Protein AF-A0A838ZMN5-F1 (afdb_monomer)

Secondary structure (DSSP, 8-state):
-------TTTHHHHHHHHHHHHHHHHHHHHHHHHHHHHHHS--SS-HHHHHHHHHHHHHHHHHHHHHHHH--

Mean predicted aligned error: 11.38 Å

Radius of gyration: 18.11 Å; Cα contacts (8 Å, |Δi|>4): 30; chains: 1; bounding box: 53×16×44 Å

Organism: NCBI:txid2745851

Nearest PDB structures (foldseek):
  3nyj-assembly1_A-2  TM=5.896E-01  e=9.155E+00  Homo sapiens

pLDDT: mean 70.41, std 12.29, range [42.81, 85.56]

Solvent-accessible surface area (backbone atoms only — not comparable to full-atom values): 4117 Å² total; per-residue (Å²): 132,87,85,81,99,79,62,92,69,62,48,57,61,54,47,50,52,54,51,51,50,54,48,52,51,54,36,53,51,41,43,49,51,15,51,50,51,31,67,73,62,73,48,99,60,59,57,49,30,50,52,28,40,52,50,30,52,51,50,47,52,49,51,52,55,51,47,64,66,62,75,108

Structure (mmCIF, N/CA/C/O backbone):
data_AF-A0A838ZMN5-F1
#
_entry.id   AF-A0A838ZMN5-F1
#
loop_
_atom_site.group_PDB
_atom_site.id
_atom_site.type_symbol
_atom_site.label_atom_id
_atom_site.label_alt_id
_atom_site.label_comp_id
_atom_site.label_asym_id
_atom_site.label_entity_id
_atom_site.label_seq_id
_atom_site.pdbx_PDB_ins_code
_atom_site.Cartn_x
_atom_site.Cartn_y
_atom_site.Cartn_z
_atom_site.occupancy
_atom_site.B_iso_or_equiv
_atom_site.auth_seq_id
_atom_site.auth_comp_id
_atom_site.auth_asym_id
_atom_site.auth_atom_id
_atom_site.pdbx_PDB_model_num
ATOM 1 N N . MET A 1 1 ? -40.240 5.876 10.325 1.00 42.81 1 MET A N 1
ATOM 2 C CA . MET A 1 1 ? -39.497 4.724 9.779 1.00 42.81 1 MET A CA 1
ATOM 3 C C . MET A 1 1 ? -38.097 4.779 10.377 1.00 42.81 1 MET A C 1
ATOM 5 O O . MET A 1 1 ? -37.429 5.769 10.115 1.00 42.81 1 MET A O 1
ATOM 9 N N . ALA A 1 2 ? -37.772 3.808 11.240 1.00 43.88 2 ALA A N 1
ATOM 10 C CA . ALA A 1 2 ? -36.455 3.383 11.753 1.0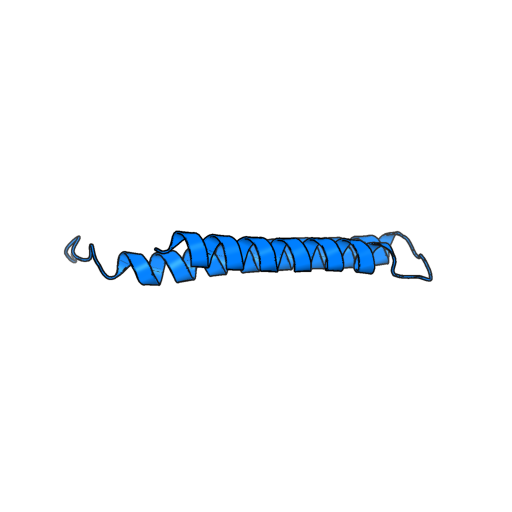0 43.88 2 ALA A CA 1
ATOM 11 C C . ALA A 1 2 ? -35.383 4.476 12.014 1.00 43.88 2 ALA A C 1
ATOM 13 O O . ALA A 1 2 ? -34.834 5.044 11.079 1.00 43.88 2 ALA A O 1
ATOM 14 N N . GLU A 1 3 ? -35.143 4.933 13.248 1.00 42.97 3 GLU A N 1
ATOM 15 C CA . GLU A 1 3 ? -34.441 4.266 14.375 1.00 42.97 3 GLU A CA 1
ATOM 16 C C . GLU A 1 3 ? -32.951 4.679 14.504 1.00 42.97 3 GLU A C 1
ATOM 18 O O . GLU A 1 3 ? -32.076 4.233 13.775 1.00 4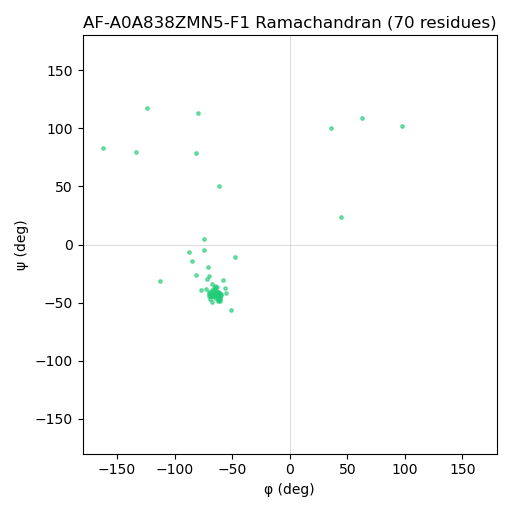2.97 3 GLU A O 1
ATOM 23 N N . GLU A 1 4 ? -32.726 5.568 15.484 1.00 49.12 4 GLU A N 1
ATOM 24 C CA . GLU A 1 4 ? -31.643 5.604 16.490 1.00 49.12 4 GLU A CA 1
ATOM 25 C C . GLU A 1 4 ? -30.149 5.752 16.087 1.00 49.12 4 GLU A C 1
ATOM 27 O O . GLU A 1 4 ? -29.480 4.788 15.714 1.00 49.12 4 GLU A O 1
ATOM 32 N N . PRO A 1 5 ? -29.517 6.922 16.351 1.00 51.50 5 PRO A N 1
ATOM 33 C CA . PRO A 1 5 ? -28.064 7.079 16.299 1.00 51.50 5 PRO A CA 1
ATOM 34 C C . PRO A 1 5 ? -27.432 6.569 17.605 1.00 51.50 5 PRO A C 1
ATOM 36 O O . PRO A 1 5 ? -27.090 7.346 18.499 1.00 51.50 5 PRO A O 1
ATOM 39 N N . LYS A 1 6 ? -27.275 5.251 17.759 1.00 54.44 6 LYS A N 1
ATOM 40 C CA . LYS A 1 6 ? -26.703 4.668 18.985 1.00 54.44 6 LYS A CA 1
ATOM 41 C C . LYS A 1 6 ? -25.649 3.610 18.696 1.00 54.44 6 LYS A C 1
ATOM 43 O O . LYS A 1 6 ? -25.908 2.425 18.855 1.00 54.44 6 LYS A O 1
ATOM 48 N N . ASN A 1 7 ? -24.419 4.033 18.379 1.00 48.22 7 ASN A N 1
ATOM 49 C CA . ASN A 1 7 ? -23.252 3.203 18.697 1.00 48.22 7 ASN A CA 1
ATOM 50 C C . ASN A 1 7 ? -21.894 3.934 18.681 1.00 48.22 7 ASN A C 1
ATOM 52 O O . ASN A 1 7 ? -21.135 3.873 17.721 1.00 48.22 7 ASN A O 1
ATOM 56 N N . LYS A 1 8 ? -21.534 4.615 19.775 1.00 54.19 8 LYS A N 1
ATOM 57 C CA . LYS A 1 8 ? -20.217 5.271 19.907 1.00 54.19 8 LYS A CA 1
ATOM 58 C C . LYS A 1 8 ? -19.047 4.294 20.156 1.00 54.19 8 LYS A C 1
ATOM 60 O O . LYS A 1 8 ? -17.903 4.739 20.169 1.00 54.19 8 LYS A O 1
ATOM 65 N N . SER A 1 9 ? -19.289 2.989 20.334 1.00 51.72 9 SER A N 1
ATOM 66 C CA . SER A 1 9 ? -18.249 1.992 20.660 1.00 51.72 9 SER A CA 1
ATOM 67 C C . SER A 1 9 ? -17.990 0.964 19.552 1.00 51.72 9 SER A C 1
ATOM 69 O O . SER A 1 9 ? -16.838 0.575 19.361 1.00 51.72 9 SER A O 1
ATOM 71 N N . VAL A 1 10 ? -18.998 0.589 18.755 1.00 54.88 10 VAL A N 1
ATOM 72 C CA . VAL A 1 10 ? -18.823 -0.297 17.580 1.00 54.88 10 VAL A CA 1
ATOM 73 C C . VAL A 1 10 ? -18.087 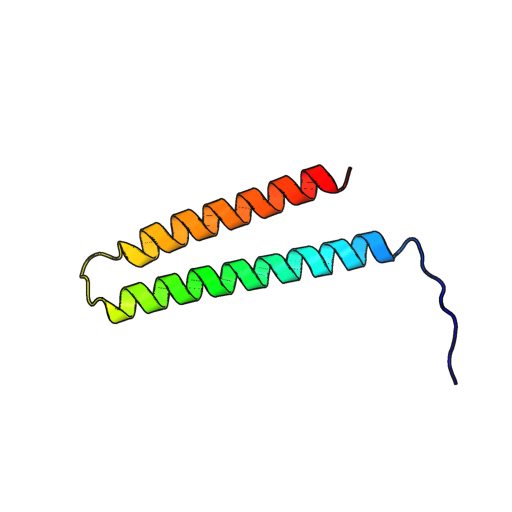0.405 16.431 1.00 54.88 10 VAL A C 1
ATOM 75 O O . VAL A 1 10 ? -17.434 -0.245 15.616 1.00 54.88 10 VAL A O 1
ATOM 78 N N . ASN A 1 11 ? -18.061 1.741 16.442 1.00 60.97 11 ASN A N 1
ATOM 79 C CA . ASN A 1 11 ? -17.315 2.534 15.471 1.00 60.97 11 ASN A CA 1
ATOM 80 C C . ASN A 1 11 ? -15.820 2.215 15.434 1.00 60.97 11 ASN A C 1
ATOM 82 O O . ASN A 1 11 ? -15.244 2.331 14.368 1.00 60.97 11 ASN A O 1
ATOM 86 N N . LYS A 1 12 ? -15.167 1.800 16.528 1.00 63.50 12 LYS A N 1
ATOM 87 C CA . LYS A 1 12 ? -13.709 1.577 16.486 1.00 63.50 12 LYS A CA 1
ATOM 88 C C . LYS A 1 12 ? -13.338 0.394 15.594 1.00 63.50 12 LYS A C 1
ATOM 90 O O . LYS A 1 12 ? -12.514 0.551 14.707 1.00 63.50 12 LYS A O 1
ATOM 95 N N . TYR A 1 13 ? -13.980 -0.758 15.769 1.00 68.88 13 TYR A N 1
ATOM 96 C CA . TYR A 1 13 ? -13.684 -1.945 14.960 1.00 68.88 13 TYR A CA 1
ATOM 97 C C . TYR A 1 13 ? -14.125 -1.779 13.510 1.00 68.88 13 TYR A C 1
ATOM 99 O O . TYR A 1 13 ? -13.352 -2.071 12.603 1.00 68.88 13 TYR A O 1
ATOM 107 N N . VAL A 1 14 ? -15.325 -1.233 13.292 1.00 75.31 14 VAL A N 1
A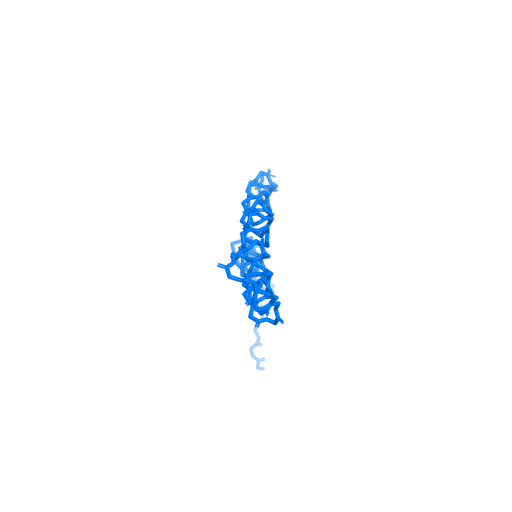TOM 108 C CA . VAL A 1 14 ? -15.823 -0.954 11.940 1.00 75.31 14 VAL A CA 1
ATOM 109 C C . VAL A 1 14 ? -14.917 0.055 11.233 1.00 75.31 14 VAL A C 1
ATOM 111 O O . VAL A 1 14 ? -14.558 -0.164 10.079 1.00 75.31 14 VAL A O 1
ATOM 114 N N . HIS A 1 15 ? -14.467 1.100 11.936 1.00 71.06 15 HIS A N 1
ATOM 115 C CA . HIS A 1 15 ? -13.542 2.089 11.389 1.00 71.06 15 HIS A CA 1
ATOM 116 C C . HIS A 1 15 ? -12.191 1.462 11.033 1.00 71.06 15 HIS A C 1
ATOM 118 O O . HIS A 1 15 ? -11.684 1.713 9.946 1.00 71.06 15 HIS A O 1
ATOM 124 N N . LEU A 1 16 ? -11.640 0.587 11.882 1.00 74.75 16 LEU A N 1
ATOM 125 C CA . LEU A 1 16 ? -10.388 -0.123 11.599 1.00 74.75 16 LEU A CA 1
ATOM 126 C C . LEU A 1 16 ? -10.498 -1.049 10.387 1.00 74.75 16 LEU A C 1
ATOM 128 O O . LEU A 1 16 ? -9.603 -1.053 9.546 1.00 74.75 16 LEU A O 1
ATOM 132 N N . THR A 1 17 ? -11.599 -1.791 10.252 1.00 82.94 17 THR A N 1
ATOM 133 C CA . THR A 1 17 ? -11.840 -2.626 9.070 1.00 82.94 17 THR A CA 1
ATOM 134 C C . THR A 1 17 ? -11.966 -1.774 7.809 1.00 82.94 17 THR A C 1
ATOM 136 O O . THR A 1 17 ? -11.342 -2.105 6.804 1.00 82.94 17 THR A O 1
ATOM 139 N N . SER A 1 18 ? -12.690 -0.649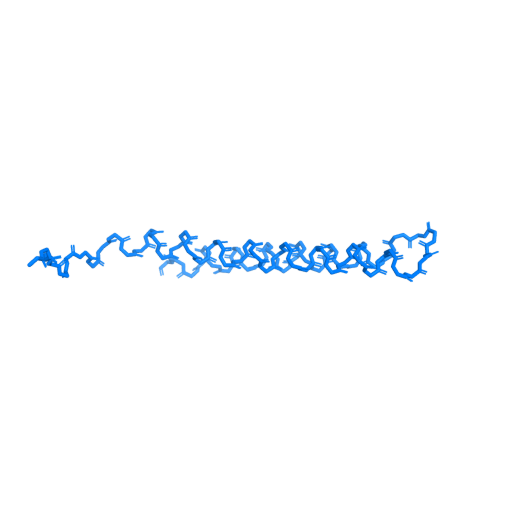 7.851 1.00 81.12 18 SER A N 1
ATOM 140 C CA . SER A 1 18 ? -12.781 0.267 6.703 1.00 81.12 18 SER A CA 1
ATOM 141 C C . SER A 1 18 ? -11.439 0.915 6.345 1.00 81.12 18 SER A C 1
ATOM 143 O O . SER A 1 18 ? -11.126 1.071 5.168 1.00 81.12 18 SER A O 1
ATOM 145 N N . LEU A 1 19 ? -10.611 1.223 7.343 1.00 77.12 19 LEU A N 1
ATOM 146 C CA . LEU A 1 19 ? -9.284 1.807 7.165 1.00 77.12 19 LEU A CA 1
ATOM 147 C C . LEU A 1 19 ? -8.306 0.784 6.553 1.00 77.12 19 LEU A C 1
ATOM 149 O O . LEU A 1 19 ? -7.589 1.094 5.602 1.00 77.12 19 LEU A O 1
ATOM 153 N N . GLY A 1 20 ? -8.349 -0.467 7.025 1.00 81.06 20 GLY A N 1
ATOM 154 C CA . GLY A 1 20 ? -7.597 -1.582 6.446 1.00 81.06 20 GLY A CA 1
ATOM 155 C C . GLY A 1 20 ? -8.052 -1.932 5.026 1.00 81.06 20 GLY A C 1
ATOM 156 O O . GLY A 1 20 ? -7.218 -2.200 4.162 1.00 81.06 20 GLY A O 1
ATOM 157 N N . PHE A 1 21 ? -9.356 -1.856 4.749 1.00 84.94 21 PHE A N 1
ATOM 158 C CA . PHE A 1 21 ? -9.907 -2.031 3.403 1.00 84.94 21 PHE A CA 1
ATOM 159 C C . PHE A 1 21 ? -9.417 -0.937 2.447 1.00 84.94 21 PHE A C 1
ATOM 161 O O . PHE A 1 21 ? -9.003 -1.228 1.325 1.00 84.94 21 PHE A O 1
ATOM 168 N N . GLN A 1 22 ? -9.372 0.311 2.918 1.00 77.69 22 GLN A N 1
ATOM 169 C CA . GLN A 1 22 ? -8.830 1.432 2.156 1.00 77.69 22 GLN A CA 1
ATOM 170 C C . GLN A 1 22 ? -7.343 1.229 1.821 1.00 77.69 22 GLN A C 1
ATOM 172 O O . GLN A 1 22 ? -6.930 1.485 0.692 1.00 77.69 22 GLN A O 1
ATOM 177 N N . MET A 1 23 ? -6.529 0.724 2.750 1.00 82.50 23 MET A N 1
ATOM 178 C CA . MET A 1 23 ? -5.117 0.434 2.462 1.00 82.50 23 MET A CA 1
ATOM 179 C C . MET A 1 23 ? -4.940 -0.749 1.524 1.00 82.50 23 MET A C 1
ATOM 181 O O . MET A 1 23 ? -4.119 -0.662 0.616 1.00 82.50 23 MET A O 1
ATOM 185 N N . MET A 1 24 ? -5.721 -1.821 1.684 1.00 80.88 24 MET A N 1
ATOM 186 C CA . MET A 1 24 ? -5.723 -2.937 0.733 1.00 80.88 24 MET A CA 1
ATOM 187 C C . MET A 1 24 ? -6.020 -2.461 -0.690 1.00 80.88 24 MET A C 1
ATOM 189 O O . MET A 1 24 ? -5.328 -2.879 -1.617 1.00 80.88 24 MET A O 1
ATOM 193 N N . ALA A 1 25 ? -6.972 -1.540 -0.860 1.00 85.50 25 ALA A N 1
ATOM 194 C CA . ALA A 1 25 ? -7.261 -0.937 -2.158 1.00 85.50 25 ALA A CA 1
ATOM 195 C C . ALA A 1 25 ? -6.044 -0.187 -2.733 1.00 85.50 25 ALA A C 1
ATOM 197 O O . ALA A 1 25 ? -5.690 -0.392 -3.892 1.00 85.50 25 ALA A O 1
ATOM 198 N N . VAL A 1 26 ? -5.348 0.619 -1.922 1.00 81.06 26 VAL A N 1
ATOM 199 C CA . VAL A 1 26 ? -4.134 1.343 -2.351 1.00 81.06 26 VAL A CA 1
ATOM 200 C C . VAL A 1 26 ? -3.012 0.380 -2.763 1.00 81.06 26 VAL A C 1
ATOM 202 O O . VAL A 1 26 ? -2.352 0.605 -3.777 1.00 81.06 26 VAL A O 1
ATOM 205 N N . ILE A 1 27 ? -2.818 -0.714 -2.022 1.00 81.44 27 ILE A N 1
ATOM 206 C CA . ILE A 1 27 ? -1.798 -1.733 -2.315 1.00 81.44 27 ILE A CA 1
ATOM 207 C C . ILE A 1 27 ? -2.109 -2.441 -3.635 1.00 81.44 27 ILE A C 1
ATOM 209 O O . ILE A 1 27 ? -1.225 -2.578 -4.477 1.00 81.44 27 ILE A O 1
ATOM 213 N N . PHE A 1 28 ? -3.366 -2.842 -3.843 1.00 83.12 28 PHE A N 1
ATOM 214 C CA . PHE A 1 28 ? -3.808 -3.467 -5.090 1.00 83.12 28 PHE A CA 1
ATOM 215 C C . PHE A 1 28 ? -3.587 -2.556 -6.298 1.00 83.12 28 PHE A C 1
ATOM 217 O O . PHE A 1 28 ? -3.094 -3.020 -7.325 1.00 83.12 28 PHE A O 1
ATOM 224 N N . VAL A 1 29 ? -3.888 -1.261 -6.164 1.00 85.50 29 VAL A N 1
ATOM 225 C CA . VAL A 1 29 ? -3.653 -0.266 -7.220 1.00 85.50 29 VAL A CA 1
ATOM 226 C C . VAL A 1 29 ? -2.163 -0.153 -7.542 1.00 85.50 29 VAL A C 1
ATOM 228 O O . VAL A 1 29 ? -1.788 -0.240 -8.709 1.00 85.50 29 VAL A O 1
ATOM 231 N N . PHE A 1 30 ? -1.298 -0.031 -6.533 1.00 79.81 30 PHE A N 1
ATOM 232 C CA . PHE A 1 30 ? 0.151 0.063 -6.742 1.00 79.81 30 PHE A CA 1
ATOM 233 C C . PHE A 1 30 ? 0.745 -1.198 -7.388 1.00 79.81 30 PHE A C 1
ATOM 235 O O . PHE A 1 30 ? 1.570 -1.092 -8.295 1.00 79.81 30 PHE A O 1
ATOM 242 N N . VAL A 1 31 ? 0.305 -2.389 -6.969 1.00 78.00 31 VAL A N 1
ATOM 243 C CA . VAL A 1 31 ? 0.737 -3.668 -7.560 1.00 78.00 31 VAL A CA 1
ATOM 244 C C . VAL A 1 31 ? 0.267 -3.787 -9.007 1.00 78.00 31 VAL A C 1
ATOM 246 O O . VAL A 1 31 ? 1.032 -4.214 -9.871 1.00 78.00 31 VAL A O 1
ATOM 249 N N . TRP A 1 32 ? -0.975 -3.395 -9.294 1.00 81.19 32 TRP A N 1
ATOM 250 C CA . TRP A 1 32 ? -1.520 -3.455 -10.647 1.00 81.19 32 TRP A CA 1
ATOM 251 C C . TRP A 1 32 ? -0.815 -2.479 -11.593 1.00 81.19 32 TRP A C 1
ATOM 253 O O . TRP A 1 32 ? -0.457 -2.867 -12.703 1.00 81.19 32 TRP A O 1
ATOM 263 N N . ILE A 1 33 ? -0.515 -1.264 -11.124 1.00 81.75 33 ILE A N 1
ATOM 264 C CA . ILE A 1 33 ? 0.302 -0.283 -11.853 1.00 81.75 33 ILE A CA 1
ATOM 265 C C . ILE A 1 33 ? 1.709 -0.830 -12.112 1.00 81.75 33 ILE A C 1
ATOM 267 O O . ILE A 1 33 ? 2.197 -0.720 -13.232 1.00 81.75 33 ILE A O 1
ATOM 271 N N . GLY A 1 34 ? 2.344 -1.462 -11.119 1.00 75.44 34 GLY A N 1
ATOM 272 C CA . GLY A 1 34 ? 3.659 -2.088 -11.287 1.00 75.44 34 GLY A CA 1
ATOM 273 C C . GLY A 1 34 ? 3.656 -3.181 -12.359 1.00 75.44 34 GLY A C 1
ATOM 274 O O . GLY A 1 34 ? 4.528 -3.194 -13.224 1.00 75.44 34 GLY A O 1
ATOM 275 N N . LYS A 1 35 ? 2.625 -4.038 -12.362 1.00 73.50 35 LYS A N 1
ATOM 276 C CA . LYS A 1 35 ? 2.441 -5.078 -13.387 1.00 73.50 35 LYS A CA 1
ATOM 277 C C . LYS A 1 35 ? 2.157 -4.506 -14.775 1.00 73.50 35 LYS A C 1
ATOM 279 O O . LYS A 1 35 ? 2.629 -5.060 -15.763 1.00 73.50 35 LYS A O 1
ATOM 284 N N . TRP A 1 36 ? 1.373 -3.432 -14.862 1.00 76.12 36 TRP A N 1
ATOM 285 C CA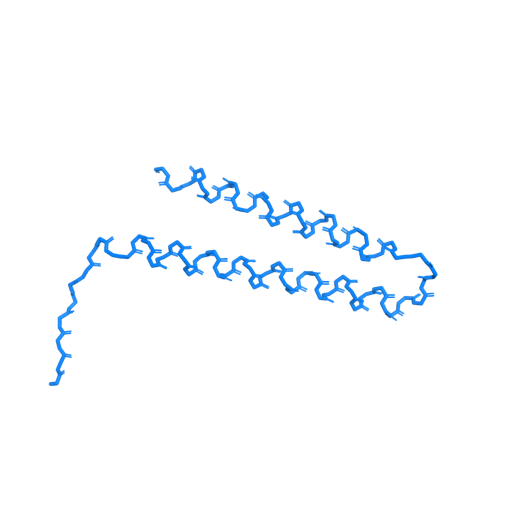 . TRP A 1 36 ? 1.086 -2.763 -16.132 1.00 76.12 36 TRP A CA 1
ATOM 286 C C . TRP A 1 36 ? 2.335 -2.078 -16.699 1.00 76.12 36 TRP A C 1
ATOM 288 O O . TRP A 1 36 ? 2.600 -2.190 -17.893 1.00 76.12 36 TRP A O 1
ATOM 298 N N . ALA A 1 37 ? 3.145 -1.451 -15.840 1.00 71.62 37 ALA A N 1
ATOM 299 C CA . ALA A 1 37 ? 4.417 -0.845 -16.226 1.00 71.62 37 ALA A CA 1
ATOM 300 C C . ALA A 1 37 ? 5.408 -1.883 -16.778 1.00 71.62 37 ALA A C 1
ATOM 302 O O . ALA A 1 37 ? 6.026 -1.639 -17.809 1.00 71.62 37 ALA A O 1
ATOM 303 N N . ASP A 1 38 ? 5.506 -3.063 -16.159 1.00 65.38 38 ASP A N 1
ATOM 304 C CA . ASP A 1 38 ? 6.331 -4.166 -16.677 1.00 65.38 38 ASP A CA 1
ATOM 305 C C . ASP A 1 38 ? 5.848 -4.675 -18.044 1.00 65.38 38 ASP A C 1
ATOM 307 O O . ASP A 1 38 ? 6.662 -5.016 -18.897 1.00 65.38 38 ASP A O 1
ATOM 311 N N . GLY A 1 39 ? 4.528 -4.713 -18.264 1.00 67.56 39 GLY A N 1
ATOM 312 C CA . GLY A 1 39 ? 3.940 -5.133 -19.537 1.00 67.56 39 GLY A CA 1
ATOM 313 C C . GLY A 1 39 ? 4.119 -4.115 -20.666 1.00 67.56 39 GLY A C 1
ATOM 314 O O . GLY A 1 39 ? 4.201 -4.507 -21.824 1.00 67.56 39 GLY A O 1
ATOM 315 N N . HIS A 1 40 ? 4.195 -2.820 -20.347 1.00 62.50 40 HIS A N 1
ATOM 316 C CA . HIS A 1 40 ? 4.390 -1.760 -21.340 1.00 62.50 40 HIS A CA 1
ATOM 317 C C . HIS A 1 40 ? 5.856 -1.589 -21.758 1.00 62.50 40 HIS A C 1
ATOM 319 O O . HIS A 1 40 ? 6.124 -1.113 -22.855 1.00 62.50 40 HIS A O 1
ATOM 325 N N . PHE A 1 41 ? 6.803 -1.959 -20.893 1.00 62.69 41 PHE A N 1
ATOM 326 C CA . PHE A 1 41 ? 8.225 -1.749 -21.157 1.00 62.69 41 PHE A CA 1
ATOM 327 C C . PHE A 1 41 ? 8.908 -2.885 -21.931 1.00 62.69 41 PHE A C 1
ATOM 329 O O . PHE A 1 41 ? 10.070 -2.709 -22.284 1.00 62.69 41 PHE A O 1
ATOM 336 N N . GLU A 1 42 ? 8.234 -4.020 -22.199 1.00 55.75 42 GLU A N 1
ATOM 337 C CA . GLU A 1 42 ? 8.797 -5.196 -22.913 1.00 55.75 42 GLU A CA 1
ATOM 338 C C . GLU A 1 42 ? 10.210 -5.592 -22.435 1.00 55.75 42 GLU A C 1
ATOM 340 O O . GLU A 1 42 ? 11.004 -6.214 -23.137 1.00 55.75 42 GLU A O 1
ATOM 345 N N . THR A 1 43 ? 10.555 -5.229 -21.203 1.00 53.34 43 THR A N 1
ATOM 346 C CA . THR A 1 43 ? 11.869 -5.486 -20.644 1.00 53.34 43 THR A CA 1
ATOM 347 C C . THR A 1 43 ? 11.889 -6.936 -20.199 1.00 53.34 43 THR A C 1
ATOM 349 O O . THR A 1 43 ? 11.228 -7.285 -19.225 1.00 53.34 43 THR A O 1
ATOM 352 N N . GLU A 1 44 ? 12.696 -7.769 -20.863 1.00 53.75 44 GLU A N 1
ATOM 353 C CA . GLU A 1 44 ? 12.991 -9.178 -20.523 1.00 53.75 44 GLU A CA 1
ATOM 354 C C . GLU A 1 44 ? 13.335 -9.422 -19.037 1.00 53.75 44 GLU A C 1
ATOM 356 O O . GLU A 1 44 ? 13.409 -10.559 -18.572 1.00 53.75 44 GLU A O 1
ATOM 361 N N . LYS A 1 45 ? 13.555 -8.355 -18.266 1.00 56.03 45 LYS A N 1
ATOM 362 C CA . LYS A 1 45 ? 13.755 -8.372 -16.826 1.00 56.03 45 LYS A CA 1
ATOM 363 C C . LYS A 1 45 ? 12.732 -7.450 -16.160 1.00 56.03 45 LYS A C 1
ATOM 365 O O . LYS A 1 45 ? 12.770 -6.241 -16.374 1.00 56.03 45 LYS A O 1
ATOM 370 N N . SER A 1 46 ? 11.876 -8.033 -15.317 1.00 63.91 46 SER A N 1
ATOM 371 C CA . SER A 1 46 ? 10.818 -7.405 -14.502 1.00 63.91 46 SER A CA 1
ATOM 372 C C . SER A 1 46 ? 11.307 -6.380 -13.464 1.00 63.91 46 SER A C 1
ATOM 374 O O . SER A 1 46 ? 10.983 -6.465 -12.278 1.00 63.91 46 SER A O 1
ATOM 376 N N . TYR A 1 47 ? 12.138 -5.415 -13.858 1.00 70.25 47 TYR A N 1
ATOM 377 C CA . TYR A 1 47 ? 12.699 -4.414 -12.952 1.00 70.25 47 TYR A CA 1
ATOM 378 C C . TYR A 1 47 ? 11.630 -3.453 -12.424 1.00 70.25 47 TYR A C 1
ATOM 380 O O . TYR A 1 47 ? 11.711 -3.051 -11.262 1.00 70.25 47 TYR A O 1
ATOM 388 N N . PHE A 1 48 ? 10.614 -3.115 -13.225 1.00 69.31 48 PHE A N 1
ATOM 389 C CA . PHE A 1 48 ? 9.549 -2.203 -12.807 1.00 69.31 48 PHE A CA 1
ATOM 390 C C . PHE A 1 48 ? 8.539 -2.886 -11.883 1.00 69.31 48 PHE A C 1
ATOM 392 O O . PHE A 1 48 ? 8.175 -2.290 -10.867 1.00 69.31 48 PHE A O 1
ATOM 399 N N . THR A 1 49 ? 8.164 -4.149 -12.127 1.00 70.75 49 THR A N 1
ATOM 400 C CA . THR A 1 49 ? 7.397 -4.924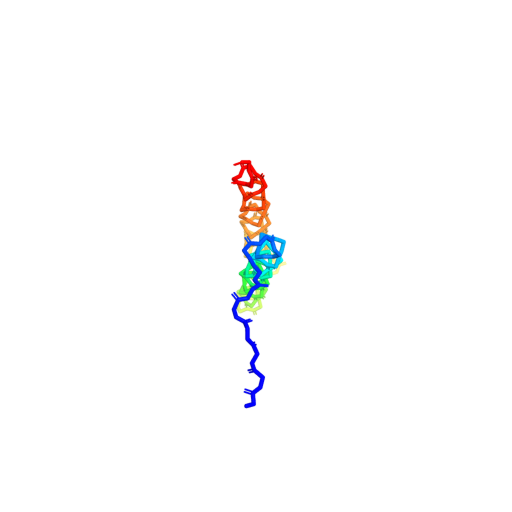 -11.131 1.00 70.75 49 THR A CA 1
ATOM 401 C C . THR A 1 49 ? 8.225 -5.163 -9.883 1.00 70.75 49 THR A C 1
ATOM 403 O O . THR A 1 49 ? 7.687 -5.041 -8.788 1.00 70.75 49 THR A O 1
ATOM 406 N N . ALA A 1 50 ? 9.520 -5.472 -9.997 1.00 75.75 50 ALA A N 1
ATOM 407 C CA . ALA A 1 50 ? 10.364 -5.682 -8.825 1.00 75.75 50 ALA A CA 1
ATOM 408 C C . ALA A 1 50 ? 10.425 -4.418 -7.959 1.00 75.75 50 ALA A C 1
ATOM 410 O O . ALA A 1 50 ? 10.163 -4.493 -6.762 1.00 75.75 50 ALA A O 1
ATOM 411 N N . LEU A 1 51 ? 10.680 -3.249 -8.554 1.00 80.81 51 LEU A N 1
ATOM 412 C CA . LEU A 1 51 ? 10.738 -1.977 -7.832 1.00 80.81 51 LEU A CA 1
ATOM 413 C C . LEU A 1 51 ? 9.358 -1.549 -7.306 1.00 80.81 51 LEU A C 1
ATOM 415 O O . LEU A 1 51 ? 9.231 -1.172 -6.141 1.00 80.81 51 LEU A O 1
ATOM 419 N N . GLY A 1 52 ? 8.311 -1.662 -8.126 1.00 76.12 52 GLY A N 1
ATOM 420 C CA . GLY A 1 52 ? 6.933 -1.333 -7.757 1.00 76.12 52 GLY A CA 1
ATOM 421 C C . GLY A 1 52 ? 6.373 -2.250 -6.670 1.00 76.12 52 GLY A C 1
ATOM 422 O O . GLY A 1 52 ? 5.701 -1.781 -5.755 1.00 76.12 52 GLY A O 1
ATOM 423 N N . SER A 1 53 ? 6.713 -3.540 -6.703 1.00 73.88 53 SER A N 1
ATOM 424 C CA . SER A 1 53 ? 6.369 -4.500 -5.656 1.00 73.88 53 SER A CA 1
ATOM 425 C C . SER A 1 53 ? 7.192 -4.267 -4.395 1.00 73.88 53 SER A C 1
ATOM 427 O O . SER A 1 53 ? 6.635 -4.382 -3.313 1.00 73.88 53 SER A O 1
ATOM 429 N N . LEU A 1 54 ? 8.480 -3.915 -4.483 1.00 83.69 54 LEU A N 1
ATOM 430 C CA . LEU A 1 54 ? 9.302 -3.622 -3.302 1.00 83.69 54 LEU A CA 1
ATOM 431 C C . LEU A 1 54 ? 8.789 -2.374 -2.569 1.00 83.69 54 LEU A C 1
ATOM 433 O O . LEU A 1 54 ? 8.640 -2.383 -1.347 1.00 83.69 54 LEU A O 1
ATOM 437 N N . ILE A 1 55 ? 8.457 -1.323 -3.324 1.00 83.94 55 ILE A N 1
ATOM 438 C CA . ILE A 1 55 ? 7.886 -0.085 -2.785 1.00 83.94 55 ILE A CA 1
ATOM 439 C C . ILE A 1 55 ? 6.453 -0.316 -2.301 1.00 83.94 55 ILE A C 1
ATOM 441 O O . ILE A 1 55 ? 6.118 0.108 -1.201 1.00 83.94 55 ILE A O 1
ATOM 445 N N . GLY A 1 56 ? 5.615 -1.019 -3.066 1.00 79.31 56 GLY A N 1
ATOM 446 C CA . GLY A 1 56 ? 4.233 -1.327 -2.692 1.00 79.31 56 GLY A CA 1
ATOM 447 C C . GLY A 1 56 ? 4.139 -2.219 -1.454 1.00 79.31 56 GLY A C 1
ATOM 448 O O . GLY A 1 56 ? 3.346 -1.944 -0.556 1.00 79.31 56 GLY A O 1
ATOM 449 N N . LEU A 1 57 ? 4.993 -3.241 -1.354 1.00 79.25 57 LEU A N 1
ATOM 450 C CA . LEU A 1 57 ? 5.104 -4.117 -0.187 1.00 79.25 57 LEU A CA 1
ATOM 451 C C . LEU A 1 57 ? 5.651 -3.353 1.026 1.00 79.25 57 LEU A C 1
ATOM 453 O O . LEU A 1 57 ? 5.096 -3.461 2.119 1.00 79.25 57 LEU A O 1
ATOM 457 N N . GLY A 1 58 ? 6.695 -2.540 0.837 1.00 85.56 58 GLY A N 1
ATOM 458 C CA . GLY A 1 58 ? 7.263 -1.704 1.895 1.00 85.56 58 GLY A CA 1
ATOM 459 C C . GLY A 1 58 ? 6.265 -0.671 2.422 1.00 85.56 58 GLY A C 1
ATOM 460 O O . GLY A 1 58 ? 6.087 -0.543 3.632 1.00 85.56 58 GLY A O 1
ATOM 461 N N . ALA A 1 59 ? 5.558 0.019 1.525 1.00 81.88 59 ALA A N 1
ATOM 462 C CA . ALA A 1 59 ? 4.534 0.998 1.868 1.00 81.88 59 ALA A CA 1
ATOM 463 C C . ALA A 1 59 ? 3.324 0.341 2.544 1.00 81.88 59 ALA A C 1
ATOM 465 O O . ALA A 1 59 ? 2.876 0.844 3.572 1.00 81.88 59 ALA A O 1
ATOM 466 N N . SER A 1 60 ? 2.844 -0.795 2.021 1.00 76.12 60 SER A N 1
ATOM 467 C CA . SER A 1 60 ? 1.790 -1.631 2.619 1.00 76.12 60 SER A CA 1
ATOM 468 C C . SER A 1 60 ? 2.099 -1.957 4.077 1.00 76.12 60 SER A C 1
ATOM 470 O O . SER A 1 60 ? 1.331 -1.631 4.986 1.00 76.12 60 SER A O 1
ATOM 472 N N . LEU A 1 61 ? 3.272 -2.552 4.302 1.00 82.31 61 LEU A N 1
ATOM 473 C CA . LEU A 1 61 ? 3.693 -3.015 5.612 1.00 82.31 61 LEU A CA 1
ATOM 474 C C . LEU A 1 61 ? 3.908 -1.835 6.564 1.00 82.31 61 LEU A C 1
ATOM 476 O O . LEU A 1 61 ? 3.453 -1.874 7.705 1.00 82.31 61 LEU A O 1
ATOM 480 N N . TYR A 1 62 ? 4.539 -0.756 6.090 1.00 84.88 62 TYR A N 1
ATOM 481 C CA . TYR A 1 62 ? 4.747 0.461 6.873 1.00 84.88 62 TYR A CA 1
ATOM 482 C C . TYR A 1 62 ? 3.424 1.089 7.317 1.00 84.88 62 TYR A C 1
ATOM 484 O O . TYR A 1 62 ? 3.259 1.440 8.486 1.00 84.88 62 TYR A O 1
ATOM 492 N N . LEU A 1 63 ? 2.471 1.207 6.395 1.00 76.69 63 LEU A N 1
ATOM 493 C CA . LEU A 1 63 ? 1.147 1.751 6.651 1.00 76.69 63 LEU A CA 1
ATOM 494 C C . LEU A 1 63 ? 0.409 0.892 7.694 1.00 76.69 63 LEU A C 1
ATOM 496 O O . LEU A 1 63 ? -0.101 1.453 8.663 1.00 76.69 63 LEU A O 1
ATOM 500 N N . VAL A 1 64 ? 0.412 -0.442 7.565 1.00 74.88 64 VAL A N 1
ATOM 501 C CA . VAL A 1 64 ? -0.220 -1.369 8.531 1.00 74.88 64 VAL A CA 1
ATOM 502 C C . VAL A 1 64 ? 0.424 -1.267 9.914 1.00 74.88 64 VAL A C 1
ATOM 504 O O . VAL A 1 64 ? -0.278 -1.094 10.911 1.00 74.88 64 VAL A O 1
ATOM 507 N N . LEU A 1 65 ? 1.756 -1.305 9.992 1.00 80.88 65 LEU A N 1
ATOM 508 C CA . LEU A 1 65 ? 2.489 -1.190 11.257 1.00 80.88 65 LEU A CA 1
ATOM 509 C C . LEU A 1 65 ? 2.245 0.161 11.940 1.00 80.88 65 LEU A C 1
ATOM 511 O O . LEU A 1 65 ? 2.020 0.219 13.151 1.00 80.88 65 LEU A O 1
ATOM 515 N N . LYS A 1 66 ? 2.252 1.254 11.170 1.00 79.06 66 LYS A N 1
ATOM 516 C CA . LYS A 1 66 ? 1.952 2.600 11.668 1.00 79.06 66 LYS A CA 1
ATOM 517 C C . LYS A 1 66 ? 0.527 2.684 12.200 1.00 79.06 66 LYS A C 1
ATOM 519 O O . LYS A 1 66 ? 0.308 3.301 13.240 1.00 79.06 66 LYS A O 1
ATOM 524 N N . GLN A 1 67 ? -0.423 2.059 11.512 1.00 68.06 67 GLN A N 1
ATOM 525 C CA . GLN A 1 67 ? -1.821 2.090 11.904 1.00 68.06 67 GLN A CA 1
ATOM 526 C C . GLN A 1 67 ? -2.055 1.304 13.188 1.00 68.06 67 GLN A C 1
ATOM 528 O O . GLN A 1 67 ? -2.610 1.871 14.118 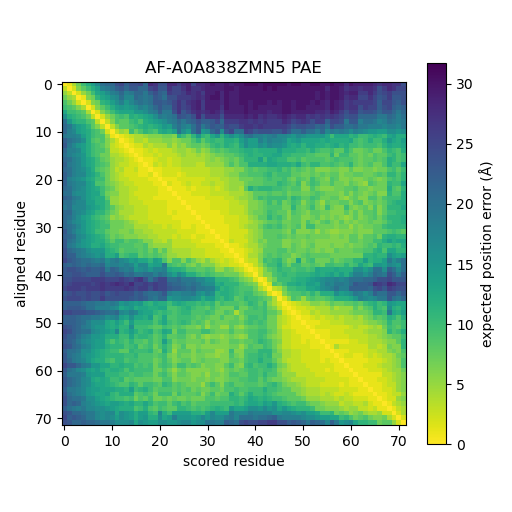1.00 68.06 67 GLN A O 1
ATOM 533 N N . LEU A 1 68 ? -1.514 0.086 13.307 1.00 69.56 68 LEU A N 1
ATOM 534 C CA . LEU A 1 68 ? -1.540 -0.701 14.548 1.00 69.56 68 LEU A CA 1
ATOM 535 C C . LEU A 1 68 ? -0.917 0.051 15.733 1.00 69.56 68 LEU A C 1
ATOM 537 O O . LEU A 1 68 ? -1.436 -0.011 16.845 1.00 69.56 68 LEU A O 1
ATOM 541 N N . LYS A 1 69 ? 0.158 0.813 15.500 1.00 69.94 69 LYS A N 1
ATOM 542 C CA . LYS A 1 69 ? 0.780 1.663 16.526 1.00 69.94 69 LYS A CA 1
ATOM 543 C C . LYS A 1 69 ? -0.083 2.878 16.908 1.00 69.94 69 LYS A C 1
ATOM 545 O O . LYS A 1 69 ? 0.041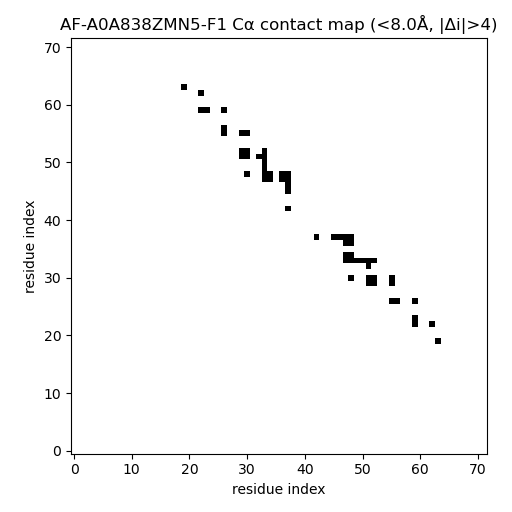 3.368 18.026 1.00 69.94 69 LYS A O 1
ATOM 550 N N . GLN A 1 70 ? -0.931 3.363 15.999 1.00 63.25 70 GLN A N 1
ATOM 551 C CA . GLN A 1 70 ? -1.871 4.470 16.224 1.00 63.25 70 GLN A CA 1
ATOM 552 C C . GLN A 1 70 ? -3.208 4.051 16.849 1.00 63.25 70 GLN A C 1
ATOM 554 O O . GLN A 1 70 ? -3.914 4.921 17.343 1.00 63.25 70 GLN A O 1
ATOM 559 N N . VAL A 1 71 ? -3.558 2.759 16.875 1.00 58.69 71 VAL A N 1
ATOM 560 C CA . VAL A 1 71 ? -4.765 2.256 17.576 1.00 58.69 71 VAL A CA 1
ATOM 561 C C . VAL A 1 71 ? -4.592 2.243 19.109 1.00 58.69 71 VAL A C 1
ATOM 563 O O . VAL A 1 71 ? -5.467 1.758 19.823 1.00 58.69 71 VAL A O 1
ATOM 566 N N . LYS A 1 72 ? -3.478 2.758 19.642 1.00 43.56 72 LYS A N 1
ATOM 567 C CA . LYS A 1 72 ? -3.254 2.852 21.087 1.00 43.56 72 LYS A CA 1
ATOM 568 C C . LYS A 1 72 ? -3.975 4.045 21.710 1.00 43.56 72 LYS A C 1
ATOM 570 O O . LYS A 1 72 ? -3.941 5.134 21.100 1.00 43.56 72 LYS A O 1
#

Foldseek 3Di:
DDDDPDDPPVCLVVVVVVLLVVLVVVLVVLLVVLVVVQVVVVPPDSPSNVVSVVCSVVVSVVSVVVVVVVSD

InterPro domains:
  IPR032820 Putative F0F1-ATPase subunit, Ca2+/Mg2+ transporter [PF09527] (14-67)

Sequence (72 aa):
MAEEPKNKSVNKYVHLTSLGFQMMAVIFVFVWIGKWADGHFETEKSYFTALGSLIGLGASLYLVLKQLKQVK